Protein AF-A0A660MYR2-F1 (afdb_monomer)

Sequence (121 aa):
MLEVYGDIKYWVEKNGLVINFPIAHHKFAPEKMVVIDNEDKKNKADMRYHRVQTEIVEFQWNELSKTTTLLVKIEKGIRHQIRSHLSVIGYPIVGDELYGKKKDPKRGNLQLFSVGLSVKG

Mean predicted aligned error: 3.35 Å

pLDDT: mean 94.54, std 7.51, range [62.62, 98.75]

Radius of gyration: 14.32 Å; Cα contacts (8 Å, |Δi|>4): 223; chains: 1; bounding box: 33×41×39 Å

Solvent-accessible surface area (backbone atoms only — not comparable to full-atom values): 7033 Å² total; per-residue (Å²): 61,36,33,22,43,43,72,58,61,68,56,35,76,75,64,48,53,59,52,56,60,34,38,17,46,22,68,91,40,85,93,39,62,32,56,43,84,48,69,73,39,44,76,40,29,37,95,65,64,41,84,47,52,45,34,54,77,44,77,47,74,37,83,90,80,47,26,19,44,35,36,63,49,64,89,67,93,55,82,63,46,70,50,41,53,32,27,74,77,69,33,21,37,40,32,31,89,88,54,31,62,95,81,53,92,63,78,54,73,60,41,68,45,91,80,81,86,85,80,88,128

Foldseek 3Di:
DFKWAADCVVVCVVPNFKQFFKWAQFPPCNLDIFGPPDVVSVVRGDPDIDGWIKGFPDWDADPVVNMIDTDIDTPDDDPCPVQNSCLVSPIHTQCDPPSDDPDRPRNDHGGDDDDDDDDDD

Structure (mmCIF, N/CA/C/O backbone):
data_AF-A0A660MYR2-F1
#
_entry.id   AF-A0A660MYR2-F1
#
loop_
_atom_site.group_PDB
_atom_site.id
_atom_site.type_symbol
_atom_site.label_atom_id
_atom_site.label_alt_id
_atom_site.label_comp_id
_atom_site.label_asym_id
_atom_site.label_entity_id
_atom_site.label_seq_id
_atom_site.pdbx_PDB_ins_code
_atom_site.Cartn_x
_atom_site.Cartn_y
_atom_site.Cartn_z
_atom_site.occupancy
_atom_site.B_iso_or_equiv
_atom_site.auth_seq_id
_atom_site.auth_comp_id
_atom_site.auth_asym_id
_atom_site.auth_atom_id
_atom_site.pdbx_PDB_model_num
ATOM 1 N N . MET A 1 1 ? -1.075 -8.896 6.776 1.00 95.75 1 MET A N 1
ATOM 2 C CA . MET A 1 1 ? -1.558 -7.814 7.657 1.0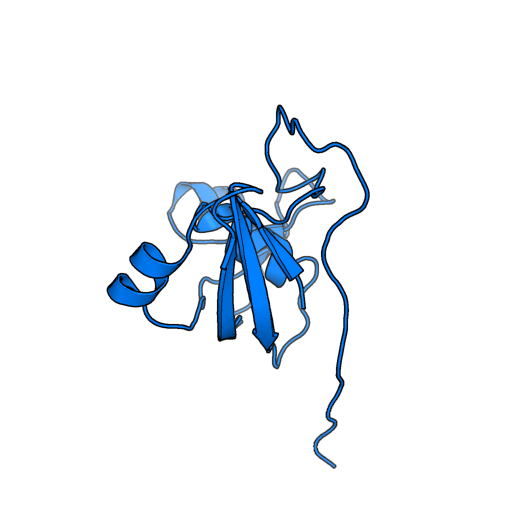0 95.75 1 MET A CA 1
ATOM 3 C C . MET A 1 1 ? -0.560 -6.672 7.611 1.00 95.75 1 MET A C 1
ATOM 5 O O . MET A 1 1 ? 0.634 -6.936 7.512 1.00 95.75 1 MET A O 1
ATOM 9 N N . LEU A 1 2 ? -1.022 -5.427 7.636 1.00 98.19 2 LEU A N 1
ATOM 10 C CA . LEU A 1 2 ? -0.157 -4.248 7.638 1.00 98.19 2 LEU A CA 1
ATOM 11 C C . LEU A 1 2 ? -0.841 -3.047 8.294 1.00 98.19 2 LEU A C 1
ATOM 13 O O . LEU A 1 2 ? -2.052 -3.069 8.494 1.00 98.19 2 LEU A O 1
ATOM 17 N N . GLU A 1 3 ? -0.077 -1.993 8.560 1.00 97.62 3 GLU A N 1
ATOM 18 C CA . GLU A 1 3 ? -0.594 -0.719 9.063 1.00 97.62 3 GLU A CA 1
ATOM 19 C C . GLU A 1 3 ? -0.251 0.425 8.099 1.00 97.62 3 GLU A C 1
ATOM 21 O O . GLU A 1 3 ? 0.896 0.564 7.668 1.00 97.62 3 GLU A O 1
ATOM 26 N N . VAL A 1 4 ? -1.238 1.258 7.762 1.00 97.31 4 VAL A N 1
ATOM 27 C CA . VAL A 1 4 ? -1.075 2.438 6.895 1.00 97.31 4 VAL A CA 1
ATOM 28 C C . VAL A 1 4 ? -1.437 3.727 7.620 1.00 97.31 4 VAL A C 1
ATOM 30 O O . VAL A 1 4 ? -2.232 3.730 8.558 1.00 97.31 4 VAL A O 1
ATOM 33 N N . TYR A 1 5 ? -0.890 4.851 7.165 1.00 95.81 5 TYR A N 1
ATOM 34 C CA . TYR A 1 5 ? -1.306 6.168 7.649 1.00 95.81 5 TYR A CA 1
ATOM 35 C C . TYR A 1 5 ? -2.673 6.589 7.117 1.00 95.81 5 TYR A C 1
ATOM 37 O O . TYR A 1 5 ? -2.893 6.523 5.914 1.00 95.81 5 TYR A O 1
ATOM 45 N N . GLY A 1 6 ? -3.504 7.183 7.980 1.00 95.50 6 GLY A N 1
ATOM 46 C CA . GLY A 1 6 ? -4.786 7.779 7.591 1.00 95.50 6 GLY A CA 1
ATOM 47 C C . GLY A 1 6 ? -5.939 6.779 7.513 1.00 95.50 6 GLY A C 1
ATOM 48 O O . GLY A 1 6 ? -5.723 5.567 7.503 1.00 95.50 6 GLY A O 1
ATOM 49 N N . ASP A 1 7 ? -7.163 7.310 7.516 1.00 97.50 7 ASP A N 1
ATOM 50 C CA . ASP A 1 7 ? -8.396 6.529 7.408 1.00 97.50 7 ASP A CA 1
ATOM 51 C C . ASP A 1 7 ? -8.670 6.212 5.934 1.00 97.50 7 ASP A C 1
ATOM 53 O O . ASP A 1 7 ? -8.926 7.111 5.121 1.00 97.50 7 ASP A O 1
ATOM 57 N N . ILE A 1 8 ? -8.560 4.933 5.572 1.00 97.69 8 ILE A N 1
ATOM 58 C CA . ILE A 1 8 ? -8.714 4.476 4.184 1.00 97.69 8 ILE A CA 1
ATOM 59 C C . ILE A 1 8 ? -10.175 4.423 3.728 1.00 97.69 8 ILE A C 1
ATOM 61 O O . ILE A 1 8 ? -10.428 4.288 2.530 1.00 97.69 8 ILE A O 1
ATOM 65 N N . LYS A 1 9 ? -11.136 4.547 4.655 1.00 97.62 9 LYS A N 1
ATOM 66 C CA . LYS A 1 9 ? -12.566 4.355 4.395 1.00 97.62 9 LYS A CA 1
ATOM 67 C C . LYS A 1 9 ? -13.060 5.152 3.190 1.00 97.62 9 LYS A C 1
ATOM 69 O O . LYS A 1 9 ? -13.662 4.573 2.292 1.00 97.62 9 LYS A O 1
ATOM 74 N N . TYR A 1 10 ? -12.725 6.442 3.115 1.00 95.00 10 TYR A N 1
ATOM 75 C CA . TYR A 1 10 ? -13.131 7.295 1.993 1.00 95.00 10 TYR A CA 1
ATOM 76 C C . TYR A 1 10 ? -12.643 6.763 0.636 1.00 95.00 10 TYR A C 1
ATOM 78 O O . TYR A 1 10 ? -13.376 6.779 -0.353 1.00 95.00 10 TYR A O 1
ATOM 86 N N . TRP A 1 11 ? -11.397 6.282 0.570 1.00 97.50 11 TRP A N 1
ATOM 87 C CA . TRP A 1 11 ? -10.850 5.735 -0.668 1.00 97.50 11 TRP A CA 1
ATOM 88 C C . TRP A 1 11 ? -11.569 4.447 -1.066 1.00 97.50 11 TRP A C 1
ATOM 90 O O . TRP A 1 11 ? -11.928 4.305 -2.234 1.00 97.50 11 TRP A O 1
ATOM 100 N N . VAL A 1 12 ? -11.819 3.553 -0.104 1.00 97.81 12 VAL A N 1
ATOM 101 C CA . VAL A 1 12 ? -12.534 2.288 -0.330 1.00 97.81 12 VAL A CA 1
ATOM 102 C C . VAL A 1 12 ? -13.969 2.532 -0.796 1.00 97.81 12 VAL A C 1
ATOM 104 O O . VAL A 1 12 ? -14.406 1.915 -1.761 1.00 97.81 12 VAL A O 1
ATOM 107 N N . GLU A 1 13 ? -14.694 3.463 -0.175 1.00 97.81 13 GLU A N 1
ATOM 108 C CA . GLU A 1 13 ? -16.066 3.810 -0.574 1.00 97.81 13 GLU A CA 1
ATOM 109 C C . GLU A 1 13 ? -16.134 4.358 -2.006 1.00 97.81 13 GLU A C 1
ATOM 111 O O . GLU A 1 13 ? -17.101 4.114 -2.725 1.00 97.81 13 GLU A O 1
ATOM 116 N N . LYS A 1 14 ? -15.092 5.073 -2.443 1.00 97.81 14 LYS A N 1
ATOM 117 C CA . LYS A 1 14 ? -15.035 5.692 -3.770 1.00 97.81 14 LYS A CA 1
ATOM 118 C C . LYS A 1 14 ? -14.509 4.765 -4.870 1.00 97.81 14 LYS A C 1
ATOM 120 O O . LYS A 1 14 ? -14.940 4.892 -6.013 1.00 97.81 14 LYS A O 1
ATOM 125 N N . ASN A 1 15 ? -13.554 3.890 -4.558 1.00 97.88 15 ASN A N 1
ATOM 126 C CA . ASN A 1 15 ? -12.803 3.111 -5.555 1.00 97.88 15 ASN A CA 1
ATOM 127 C C . ASN A 1 15 ? -13.006 1.592 -5.423 1.00 97.88 15 ASN A C 1
ATOM 129 O O . ASN A 1 15 ? -12.553 0.837 -6.282 1.00 97.88 15 ASN A O 1
ATOM 133 N N . GLY A 1 16 ? -13.685 1.138 -4.369 1.00 98.19 16 GLY A N 1
ATOM 134 C CA . GLY A 1 16 ? -13.816 -0.271 -4.020 1.00 98.19 16 GLY A CA 1
ATOM 135 C C . GLY A 1 16 ? -12.608 -0.812 -3.251 1.00 98.19 16 GLY A C 1
ATOM 136 O O . GLY A 1 16 ? -11.738 -0.079 -2.786 1.00 98.19 16 GLY A O 1
ATOM 137 N N . LEU A 1 17 ? -12.563 -2.136 -3.106 1.00 98.50 17 LEU A N 1
ATOM 138 C CA . LEU A 1 17 ? -11.571 -2.842 -2.285 1.00 98.50 17 LEU A CA 1
ATOM 139 C C . LEU A 1 17 ? -10.323 -3.287 -3.061 1.00 98.50 17 LEU A C 1
ATOM 141 O O . LEU A 1 17 ? -9.420 -3.883 -2.480 1.00 98.50 17 LEU A O 1
ATOM 145 N N . VAL A 1 18 ? -10.251 -3.027 -4.369 1.00 98.56 18 VAL A N 1
ATOM 146 C CA . VAL A 1 18 ? -9.189 -3.558 -5.233 1.00 98.56 18 VAL A CA 1
ATOM 147 C C . VAL A 1 18 ? -8.340 -2.432 -5.804 1.00 98.56 18 VAL A C 1
ATOM 149 O O . VAL A 1 18 ? -8.829 -1.568 -6.525 1.00 98.56 18 VAL A O 1
ATOM 152 N N . ILE A 1 19 ? -7.033 -2.494 -5.550 1.00 98.50 19 ILE A N 1
ATOM 153 C CA . ILE A 1 19 ? -6.032 -1.648 -6.205 1.00 98.50 19 ILE A CA 1
ATOM 154 C C . ILE A 1 19 ? -5.415 -2.459 -7.347 1.00 98.50 19 ILE A C 1
ATOM 156 O O . ILE A 1 19 ? -4.738 -3.460 -7.099 1.00 98.50 19 ILE A O 1
ATOM 160 N N . ASN A 1 20 ? -5.650 -2.047 -8.594 1.00 98.06 20 ASN A N 1
ATOM 161 C CA . ASN A 1 20 ? -5.303 -2.818 -9.797 1.00 98.06 20 ASN A CA 1
ATOM 162 C C . ASN A 1 20 ? -4.406 -2.069 -10.801 1.00 98.06 20 ASN A C 1
ATOM 164 O O . ASN A 1 20 ? -4.294 -2.477 -11.962 1.00 98.06 20 ASN A O 1
ATOM 168 N N . PHE A 1 21 ? -3.774 -0.975 -10.370 1.00 97.81 21 PHE A N 1
ATOM 169 C CA . PHE A 1 21 ? -2.854 -0.226 -11.217 1.00 97.81 21 PHE A CA 1
ATOM 170 C C . PHE A 1 21 ? -1.680 -1.115 -11.679 1.00 97.81 21 PHE A C 1
ATOM 172 O O . PHE A 1 21 ? -1.156 -1.915 -10.903 1.00 97.81 21 PHE A O 1
ATOM 179 N N . PRO A 1 22 ? -1.219 -1.002 -12.935 1.00 97.94 22 PRO A N 1
ATOM 180 C CA . PRO A 1 22 ? -0.042 -1.736 -13.380 1.00 97.94 22 PRO A CA 1
ATOM 181 C C . PRO A 1 22 ? 1.227 -1.323 -12.622 1.00 97.94 22 PRO A C 1
ATOM 183 O O . PRO A 1 22 ? 1.406 -0.154 -12.285 1.00 97.94 22 PRO A O 1
ATOM 186 N N . ILE A 1 23 ? 2.148 -2.267 -12.419 1.00 98.25 23 ILE A N 1
ATOM 187 C CA . ILE A 1 23 ? 3.431 -2.031 -11.742 1.00 98.25 23 ILE A CA 1
ATOM 188 C C . ILE A 1 23 ? 4.598 -2.384 -12.661 1.00 98.25 23 ILE A C 1
ATOM 190 O O . ILE A 1 23 ? 4.612 -3.459 -13.256 1.00 98.25 23 ILE A O 1
ATOM 194 N N . ALA A 1 24 ? 5.614 -1.528 -12.724 1.00 98.12 24 ALA A N 1
ATOM 195 C CA . ALA A 1 24 ? 6.865 -1.779 -13.442 1.00 98.12 24 ALA A CA 1
ATOM 196 C C . ALA A 1 24 ? 8.087 -1.469 -12.569 1.00 98.12 24 ALA A C 1
ATOM 198 O O . ALA A 1 24 ? 7.973 -0.839 -11.516 1.00 98.12 24 ALA A O 1
ATOM 199 N N . HIS A 1 25 ? 9.274 -1.874 -13.016 1.00 97.75 25 HIS A N 1
ATOM 200 C CA . HIS A 1 25 ? 10.522 -1.372 -12.440 1.00 97.75 25 HIS A CA 1
ATOM 201 C C . HIS A 1 25 ? 10.694 0.119 -12.762 1.00 97.75 25 HIS A C 1
ATOM 203 O O . HIS A 1 25 ? 10.310 0.579 -13.837 1.00 97.75 25 HIS A O 1
ATOM 209 N N . HIS A 1 26 ? 11.253 0.891 -11.830 1.00 97.56 26 HIS A N 1
ATOM 210 C CA . HIS A 1 26 ? 11.538 2.302 -12.072 1.00 97.56 26 HIS A CA 1
ATOM 211 C C . HIS A 1 26 ? 12.840 2.450 -12.877 1.00 97.56 26 HIS A C 1
ATOM 213 O O . HIS A 1 26 ? 13.890 1.994 -12.428 1.00 97.56 26 HIS A O 1
ATOM 219 N N . LYS A 1 27 ? 12.798 3.144 -14.024 1.00 96.44 27 LYS A N 1
ATOM 220 C CA . LYS A 1 27 ? 13.944 3.288 -14.952 1.00 96.44 27 LYS A CA 1
ATOM 221 C C . LYS A 1 27 ? 15.205 3.850 -14.293 1.00 96.44 27 LYS A C 1
ATOM 223 O O . LYS A 1 27 ? 16.309 3.443 -14.620 1.00 96.44 27 LYS A O 1
ATOM 228 N N . PHE A 1 28 ? 15.028 4.808 -13.383 1.00 95.50 28 PHE A N 1
ATOM 229 C CA . PHE A 1 28 ? 16.127 5.597 -12.806 1.00 95.50 28 PHE A CA 1
ATOM 230 C C . PHE A 1 28 ? 16.404 5.302 -11.323 1.00 95.50 28 PHE A C 1
ATOM 232 O O . PHE A 1 28 ? 17.196 5.999 -10.704 1.00 95.50 28 PHE A O 1
ATOM 239 N N . ALA A 1 29 ? 15.700 4.335 -10.727 1.00 96.06 29 ALA A N 1
ATOM 240 C CA . ALA A 1 29 ? 15.786 4.025 -9.296 1.00 96.06 29 ALA A CA 1
ATOM 241 C C . ALA A 1 29 ? 15.599 2.509 -9.121 1.00 96.06 29 ALA A C 1
ATOM 243 O O . ALA A 1 29 ? 14.471 2.051 -8.921 1.00 96.06 29 ALA A O 1
ATOM 244 N N . PRO A 1 30 ? 16.663 1.708 -9.302 1.00 94.31 30 PRO A N 1
ATOM 245 C CA . PRO A 1 30 ? 16.569 0.251 -9.429 1.00 94.31 30 PRO A CA 1
ATOM 246 C C . PRO A 1 30 ? 15.996 -0.446 -8.187 1.00 94.31 30 PRO A C 1
ATOM 248 O O . PRO A 1 30 ? 15.468 -1.558 -8.282 1.00 94.31 30 PRO A O 1
ATOM 251 N N . GLU A 1 31 ? 16.046 0.197 -7.024 1.00 95.81 31 GLU A N 1
ATOM 252 C CA . GLU A 1 31 ? 15.447 -0.261 -5.773 1.00 95.81 31 GLU A CA 1
ATOM 253 C C . GLU A 1 31 ? 13.913 -0.088 -5.742 1.00 95.81 31 GLU A C 1
ATOM 255 O O . GLU A 1 31 ? 13.219 -0.751 -4.965 1.00 95.81 31 GLU A O 1
ATOM 260 N N . LYS A 1 32 ? 13.359 0.752 -6.628 1.00 97.06 32 LYS A N 1
ATOM 261 C CA . LYS A 1 32 ? 11.932 1.081 -6.698 1.00 97.06 32 LYS A CA 1
ATOM 262 C C . LYS A 1 32 ? 11.215 0.364 -7.840 1.00 97.06 32 LYS A C 1
ATOM 264 O O . LYS A 1 32 ? 11.689 0.223 -8.963 1.00 97.06 32 LYS A O 1
ATOM 269 N N . MET A 1 33 ? 10.006 -0.070 -7.538 1.00 98.00 33 MET A N 1
ATOM 270 C CA . MET A 1 33 ? 8.894 -0.180 -8.473 1.00 98.00 33 MET A CA 1
ATOM 271 C C . MET A 1 33 ? 8.148 1.143 -8.623 1.00 98.00 33 MET A C 1
ATOM 273 O O . MET A 1 33 ? 8.113 1.954 -7.691 1.00 98.00 33 MET A O 1
ATOM 277 N N . VAL A 1 34 ? 7.487 1.302 -9.762 1.00 97.75 34 VAL A N 1
ATOM 278 C CA . VAL A 1 34 ? 6.563 2.387 -10.068 1.00 97.75 34 VAL A CA 1
ATOM 279 C C . VAL A 1 34 ? 5.182 1.821 -10.378 1.00 97.75 34 VAL A C 1
ATOM 281 O O . VAL A 1 34 ? 5.046 0.873 -11.148 1.00 97.75 34 VAL A O 1
ATOM 284 N N . VAL A 1 35 ? 4.164 2.411 -9.757 1.00 98.12 35 VAL A N 1
ATOM 285 C CA . VAL A 1 35 ? 2.758 2.175 -10.087 1.00 98.12 35 VAL A CA 1
ATOM 286 C C . VAL A 1 35 ? 2.370 3.143 -11.195 1.00 98.12 35 VAL A C 1
ATOM 288 O O . VAL A 1 35 ? 2.660 4.331 -11.076 1.00 98.12 35 VAL A O 1
ATOM 291 N N . ILE A 1 36 ? 1.770 2.644 -12.270 1.00 97.88 36 ILE A N 1
ATOM 292 C CA . ILE A 1 36 ? 1.403 3.425 -13.453 1.00 97.88 36 ILE A CA 1
ATOM 293 C C . ILE A 1 36 ? -0.058 3.868 -13.313 1.00 97.88 36 ILE A C 1
ATOM 295 O O . ILE A 1 36 ? -0.970 3.182 -13.766 1.00 97.88 36 ILE A O 1
ATOM 299 N N . ASP A 1 37 ? -0.267 5.010 -12.662 1.00 95.94 37 ASP A N 1
ATOM 300 C CA . ASP A 1 37 ? -1.578 5.644 -12.445 1.00 95.94 37 ASP A CA 1
ATOM 301 C C . ASP A 1 37 ? -1.793 6.904 -13.311 1.00 95.94 37 ASP A C 1
ATOM 303 O O . ASP A 1 37 ? -2.896 7.438 -13.378 1.00 95.94 37 ASP A O 1
ATOM 307 N N . ASN A 1 38 ? -0.745 7.381 -13.987 1.00 95.75 38 ASN A N 1
ATOM 308 C CA . ASN A 1 38 ? -0.753 8.528 -14.899 1.00 95.75 38 ASN A CA 1
ATOM 309 C C . ASN A 1 38 ? 0.447 8.465 -15.871 1.00 95.75 38 ASN A C 1
ATOM 311 O O . ASN A 1 38 ? 1.336 7.612 -15.746 1.00 95.75 38 ASN A O 1
ATOM 315 N N . GLU A 1 39 ? 0.485 9.390 -16.836 1.00 94.81 39 GLU A N 1
ATOM 316 C CA . GLU A 1 39 ? 1.537 9.442 -17.863 1.00 94.81 39 GLU A CA 1
ATOM 317 C C . GLU A 1 39 ? 2.927 9.748 -17.270 1.00 94.81 39 GLU A C 1
ATOM 319 O O . GLU A 1 39 ? 3.928 9.179 -17.707 1.00 94.81 39 GLU A O 1
ATOM 324 N N . ASP A 1 40 ? 3.010 10.548 -16.203 1.00 95.25 40 ASP A N 1
ATOM 325 C CA . ASP A 1 40 ? 4.285 10.851 -15.540 1.00 95.25 40 ASP A CA 1
ATOM 326 C C . ASP A 1 40 ? 4.924 9.607 -14.916 1.00 95.25 40 ASP A C 1
ATOM 328 O O . ASP A 1 40 ? 6.144 9.412 -14.986 1.00 95.25 40 ASP A O 1
ATOM 332 N N . LYS A 1 41 ? 4.118 8.737 -14.298 1.00 95.81 41 LYS A N 1
ATOM 333 C CA . LYS A 1 41 ? 4.599 7.451 -13.782 1.00 95.81 41 LYS A CA 1
ATOM 334 C C . LYS A 1 41 ? 4.965 6.491 -14.903 1.00 95.81 41 LYS A C 1
ATOM 336 O O . LYS A 1 41 ? 5.977 5.802 -14.785 1.00 95.81 41 LYS A O 1
ATOM 341 N N . LYS A 1 42 ? 4.207 6.481 -16.000 1.00 95.50 42 LYS A N 1
ATOM 342 C CA . LYS A 1 42 ? 4.515 5.677 -17.190 1.00 95.50 42 LYS A CA 1
ATOM 343 C C . LYS A 1 42 ? 5.863 6.059 -17.802 1.00 95.50 42 LYS A C 1
ATOM 345 O O . LYS A 1 42 ? 6.658 5.185 -18.132 1.00 95.50 42 LYS A O 1
ATOM 350 N N . ASN A 1 43 ? 6.193 7.348 -17.848 1.00 96.19 43 ASN A N 1
ATOM 351 C CA . ASN A 1 43 ? 7.498 7.816 -18.325 1.00 96.19 43 ASN A CA 1
ATOM 352 C C . ASN A 1 43 ? 8.670 7.314 -17.462 1.00 96.19 43 ASN A C 1
ATOM 354 O O . ASN A 1 43 ? 9.771 7.090 -17.977 1.00 96.19 43 ASN A O 1
ATOM 358 N N . LYS A 1 44 ? 8.420 7.063 -16.171 1.00 96.38 44 LYS A N 1
ATOM 359 C CA . LYS A 1 44 ? 9.381 6.511 -15.200 1.00 96.38 44 LYS A CA 1
ATOM 360 C C . LYS A 1 44 ? 9.399 4.978 -15.152 1.00 96.38 44 LYS A C 1
ATOM 362 O O . LYS A 1 44 ? 10.273 4.418 -14.492 1.00 96.38 44 LYS A O 1
ATOM 367 N N . ALA A 1 45 ? 8.467 4.310 -15.829 1.00 95.62 45 ALA A N 1
ATOM 368 C CA . ALA A 1 45 ? 8.312 2.859 -15.852 1.00 95.62 45 ALA A CA 1
ATOM 369 C C . ALA A 1 45 ? 9.134 2.210 -16.958 1.00 95.62 45 ALA A C 1
ATOM 371 O O . ALA A 1 45 ? 9.020 2.588 -18.121 1.00 95.62 45 ALA A O 1
ATOM 372 N N . ASP A 1 46 ? 9.938 1.212 -16.608 1.00 94.38 46 ASP A N 1
ATOM 373 C CA . ASP A 1 46 ? 10.577 0.348 -17.596 1.00 94.38 46 ASP A CA 1
ATOM 374 C C . ASP A 1 46 ? 9.526 -0.300 -18.528 1.00 94.38 46 ASP A C 1
ATOM 376 O O . ASP A 1 46 ? 8.348 -0.412 -18.181 1.00 94.38 46 ASP A O 1
ATOM 380 N N . MET A 1 47 ? 9.940 -0.719 -19.727 1.00 88.25 47 MET A N 1
ATOM 381 C CA . MET A 1 47 ? 9.061 -1.196 -20.803 1.00 88.25 47 MET A CA 1
ATOM 382 C C . MET A 1 47 ? 8.157 -2.359 -20.376 1.00 88.25 47 MET A C 1
ATOM 384 O O . MET A 1 47 ? 7.062 -2.527 -20.914 1.00 88.25 47 MET A O 1
ATOM 388 N N . ARG A 1 48 ? 8.609 -3.179 -19.421 1.00 93.31 48 ARG A N 1
ATOM 389 C CA . ARG A 1 48 ? 7.850 -4.317 -18.899 1.00 93.31 48 ARG A CA 1
ATOM 390 C C . ARG A 1 48 ? 7.084 -3.913 -17.643 1.00 93.31 48 ARG A C 1
ATOM 392 O O . ARG A 1 48 ? 7.676 -3.707 -16.585 1.00 93.31 48 ARG A O 1
ATOM 399 N N . TYR A 1 49 ? 5.758 -3.885 -17.754 1.00 95.19 49 TYR A N 1
ATOM 400 C CA . TYR A 1 49 ? 4.851 -3.736 -16.619 1.00 95.19 49 TYR A CA 1
ATOM 401 C C . TYR A 1 49 ? 4.048 -5.017 -16.362 1.00 95.19 49 TYR A C 1
ATOM 403 O O . TYR A 1 49 ? 3.844 -5.860 -17.237 1.00 95.19 49 TYR A O 1
ATOM 411 N N . HIS A 1 50 ? 3.558 -5.150 -15.138 1.00 97.19 50 HIS A N 1
ATOM 412 C CA . HIS A 1 50 ? 2.730 -6.247 -14.673 1.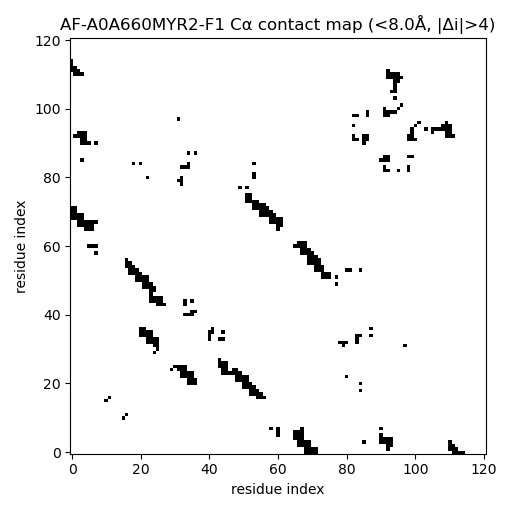00 97.19 50 HIS A CA 1
ATOM 413 C C . HIS A 1 50 ? 1.356 -5.719 -14.284 1.00 97.19 50 HIS A C 1
ATOM 415 O O . HIS A 1 50 ? 1.244 -4.794 -13.485 1.00 97.19 50 HIS A O 1
ATOM 421 N N . ARG A 1 51 ? 0.303 -6.347 -14.808 1.00 97.19 51 ARG A N 1
ATOM 422 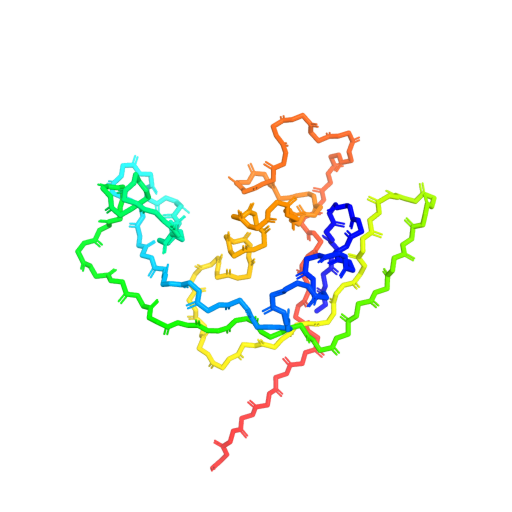C CA . ARG A 1 51 ? -1.047 -6.196 -14.261 1.00 97.19 51 ARG A CA 1
ATOM 423 C C . ARG A 1 51 ? -1.157 -7.079 -13.023 1.00 97.19 51 ARG A C 1
ATOM 425 O O . ARG A 1 51 ? -0.854 -8.271 -13.094 1.00 97.19 51 ARG A O 1
ATOM 432 N N . VAL A 1 52 ? -1.514 -6.469 -11.903 1.00 97.62 52 VAL A N 1
ATOM 433 C CA . VAL A 1 52 ? -1.578 -7.092 -10.580 1.00 97.62 52 VAL A CA 1
ATOM 434 C C . VAL A 1 52 ? -2.741 -6.504 -9.799 1.00 97.62 52 VAL A C 1
ATOM 436 O O . VAL A 1 52 ? -3.246 -5.443 -10.151 1.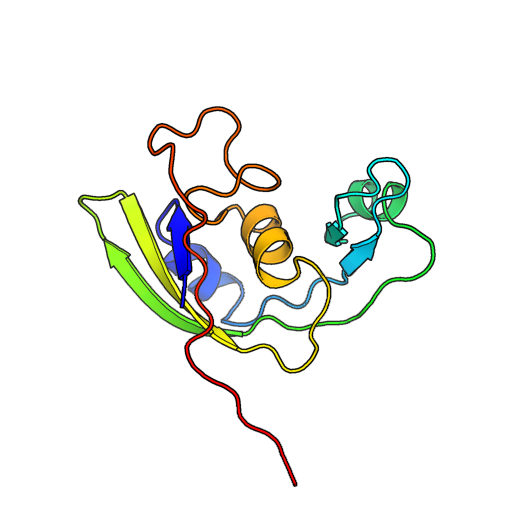00 97.62 52 VAL A O 1
ATOM 439 N N . GLN A 1 53 ? -3.160 -7.192 -8.743 1.00 98.31 53 GLN A N 1
ATOM 440 C CA . GLN A 1 53 ? -4.221 -6.734 -7.857 1.00 98.31 53 GLN A CA 1
ATOM 441 C C . GLN A 1 53 ? -3.779 -6.888 -6.405 1.00 98.31 53 GLN A C 1
ATOM 443 O O . GLN A 1 53 ? -3.208 -7.914 -6.029 1.00 98.31 53 GLN A O 1
ATOM 448 N N . THR A 1 54 ? -4.035 -5.853 -5.612 1.00 98.62 54 THR A N 1
ATOM 449 C CA . THR A 1 54 ? -4.000 -5.907 -4.150 1.00 98.62 54 THR A CA 1
ATOM 450 C C . THR A 1 54 ? -5.420 -5.690 -3.662 1.00 98.62 54 THR A C 1
ATOM 452 O O . THR A 1 54 ? -5.971 -4.606 -3.842 1.00 98.62 54 THR A O 1
ATOM 455 N N . GLU A 1 55 ? -6.007 -6.727 -3.082 1.00 98.69 55 GLU A N 1
ATOM 456 C CA . GLU A 1 55 ? -7.356 -6.704 -2.527 1.00 98.69 55 GLU A CA 1
ATOM 457 C C . GLU A 1 55 ? -7.280 -6.392 -1.032 1.00 98.69 55 GLU A C 1
ATOM 459 O O . GLU A 1 55 ? -6.516 -7.030 -0.307 1.00 98.69 55 GLU A O 1
ATOM 464 N N . ILE A 1 56 ? -8.051 -5.409 -0.577 1.00 98.69 56 ILE A N 1
ATOM 465 C CA . ILE A 1 56 ? -8.285 -5.125 0.837 1.00 98.69 56 ILE A CA 1
ATOM 466 C C . ILE A 1 56 ? -9.430 -6.029 1.285 1.00 98.69 56 ILE A C 1
ATOM 468 O O . ILE A 1 56 ? -10.550 -5.903 0.806 1.00 98.69 56 ILE A O 1
ATOM 472 N N . VAL A 1 57 ? -9.134 -6.949 2.194 1.00 98.31 57 VAL A N 1
ATOM 473 C CA . VAL A 1 57 ? -10.110 -7.905 2.729 1.00 98.31 57 VAL A CA 1
ATOM 474 C C . VAL A 1 57 ? -10.811 -7.301 3.942 1.00 98.31 57 VAL A C 1
ATOM 476 O O . VAL A 1 57 ? -12.027 -7.380 4.067 1.00 98.31 57 VAL A O 1
ATOM 479 N N . GLU A 1 58 ? -10.039 -6.652 4.814 1.00 98.38 58 GLU A N 1
ATOM 480 C CA . GLU A 1 58 ? -10.528 -6.017 6.037 1.00 98.38 58 GLU A CA 1
ATOM 481 C C . GLU A 1 58 ? -9.728 -4.745 6.312 1.00 98.38 58 GLU A C 1
ATOM 483 O O . GLU A 1 58 ? -8.537 -4.663 5.986 1.00 98.38 58 GLU A O 1
ATOM 488 N N . PHE A 1 59 ? -10.372 -3.760 6.939 1.00 98.44 59 PHE A N 1
ATOM 489 C CA . PHE A 1 59 ? -9.715 -2.544 7.395 1.00 98.44 59 PHE A CA 1
ATOM 490 C C . PHE A 1 59 ? -10.339 -2.020 8.692 1.00 98.44 59 PHE A C 1
ATOM 492 O O . PHE A 1 59 ? -11.558 -2.028 8.852 1.00 98.44 59 PHE A O 1
ATOM 499 N N . GLN A 1 60 ? -9.502 -1.539 9.612 1.00 98.50 60 GLN A N 1
ATOM 500 C CA . GLN A 1 60 ? -9.937 -0.973 10.889 1.00 98.50 60 GLN A CA 1
ATOM 501 C C . GLN A 1 60 ? -9.164 0.310 11.204 1.00 98.50 60 GLN A C 1
ATOM 503 O O . GLN A 1 60 ? -7.941 0.285 11.351 1.00 98.50 60 GLN A O 1
ATOM 508 N N . TRP A 1 61 ? -9.885 1.428 11.313 1.00 98.25 61 TRP A N 1
ATOM 509 C CA . TRP A 1 61 ? -9.321 2.728 11.679 1.00 98.25 61 TRP A CA 1
ATOM 510 C C . TRP A 1 61 ? -9.030 2.812 13.179 1.00 98.25 61 TRP A C 1
ATOM 512 O O . TRP A 1 61 ? -9.862 2.440 14.008 1.00 98.25 61 TRP A O 1
ATOM 522 N N . ASN A 1 62 ? -7.866 3.359 13.524 1.00 97.69 62 ASN A N 1
ATOM 523 C CA . ASN A 1 62 ? -7.500 3.724 14.882 1.00 97.69 62 ASN A CA 1
ATOM 524 C C . ASN A 1 62 ? -7.285 5.239 14.971 1.00 97.69 62 ASN A C 1
ATOM 526 O O . ASN A 1 62 ? -6.309 5.802 14.465 1.00 97.69 62 ASN A O 1
ATOM 530 N N . GLU A 1 63 ? -8.208 5.904 15.663 1.00 95.94 63 GLU A N 1
ATOM 531 C CA . GLU A 1 63 ? -8.204 7.355 15.794 1.00 95.94 63 GLU A CA 1
ATOM 532 C C . GLU A 1 63 ? -7.040 7.890 16.640 1.00 95.94 63 GLU A C 1
ATOM 534 O O . GLU A 1 63 ? -6.568 8.999 16.379 1.00 95.94 63 GLU A O 1
ATOM 539 N N . LEU A 1 64 ? -6.552 7.124 17.620 1.00 94.81 64 LEU A N 1
ATOM 540 C CA . LEU A 1 64 ? -5.459 7.547 18.500 1.00 94.81 64 LEU A CA 1
ATOM 541 C C . LEU A 1 64 ? -4.128 7.549 17.750 1.00 94.81 64 LEU A C 1
ATOM 543 O O . LEU A 1 64 ? -3.381 8.524 17.788 1.00 94.81 64 LEU A O 1
ATOM 547 N N . SER A 1 65 ? -3.840 6.467 17.028 1.00 93.31 65 SER A N 1
ATOM 548 C CA . SER A 1 65 ? -2.603 6.328 16.260 1.00 93.31 65 SER A CA 1
ATOM 549 C C . SER A 1 65 ? -2.669 7.012 14.892 1.00 93.31 65 SER A C 1
ATOM 551 O O . SER A 1 65 ? -1.628 7.162 14.248 1.00 93.31 65 SER A O 1
ATOM 553 N N . LYS A 1 66 ? -3.854 7.444 14.447 1.00 95.69 66 LYS A N 1
ATOM 554 C CA . LYS A 1 66 ? -4.113 7.999 13.110 1.00 95.69 66 LYS A CA 1
ATOM 555 C C . LYS A 1 66 ? -3.665 7.056 11.984 1.00 95.69 66 LYS A C 1
ATOM 557 O O . LYS A 1 66 ? -3.073 7.482 10.983 1.00 95.69 66 LYS A O 1
ATOM 562 N N . THR A 1 67 ? -3.935 5.768 12.159 1.00 97.00 67 THR A N 1
ATOM 563 C CA . THR A 1 67 ? -3.557 4.692 11.233 1.00 97.00 67 THR A CA 1
ATOM 564 C C . THR A 1 67 ? -4.701 3.710 11.014 1.00 97.00 67 THR A C 1
ATOM 566 O O . THR A 1 67 ? -5.608 3.609 11.836 1.00 97.00 67 THR A O 1
ATOM 569 N N . THR A 1 68 ? -4.651 2.978 9.903 1.00 98.50 68 THR A N 1
ATOM 570 C CA . THR A 1 68 ? -5.585 1.889 9.597 1.00 98.50 68 THR A CA 1
ATOM 571 C C . THR A 1 68 ? -4.830 0.565 9.531 1.00 98.50 68 THR A C 1
ATOM 573 O O . THR A 1 68 ? -3.846 0.451 8.796 1.00 98.50 68 THR A O 1
ATOM 576 N N . THR A 1 69 ? -5.310 -0.449 10.249 1.00 98.62 69 THR A N 1
ATOM 577 C CA . THR A 1 69 ? -4.853 -1.836 10.081 1.00 98.62 69 THR A CA 1
ATOM 578 C C . THR A 1 69 ? -5.560 -2.450 8.884 1.00 98.62 69 THR A C 1
ATOM 580 O O . THR A 1 69 ? -6.784 -2.382 8.815 1.00 98.62 69 THR A O 1
ATOM 583 N N . LEU A 1 70 ? -4.811 -3.060 7.962 1.00 98.75 70 LEU A N 1
ATOM 584 C CA . LEU A 1 70 ? -5.348 -3.730 6.778 1.00 98.75 70 LEU A CA 1
ATOM 585 C C . LEU A 1 70 ? -4.996 -5.220 6.766 1.00 98.75 70 LEU A C 1
ATOM 587 O O . LEU A 1 70 ? -3.836 -5.618 6.959 1.00 98.75 70 LEU A O 1
ATOM 591 N N . LEU A 1 71 ? -5.981 -6.041 6.413 1.00 98.75 71 LEU A N 1
ATOM 592 C CA . LEU A 1 71 ? -5.751 -7.364 5.849 1.00 98.75 71 LEU A CA 1
ATOM 593 C C . LEU A 1 71 ? -5.836 -7.248 4.329 1.00 98.75 71 LEU A C 1
ATOM 595 O O . LEU A 1 71 ? -6.823 -6.751 3.795 1.00 98.75 71 LEU A O 1
ATOM 599 N N . VAL A 1 72 ? -4.795 -7.699 3.631 1.00 98.56 72 VAL A N 1
ATOM 600 C CA . VAL A 1 72 ? -4.744 -7.661 2.166 1.00 98.56 72 VAL A CA 1
ATOM 601 C C . VAL A 1 72 ? -4.392 -9.019 1.595 1.00 98.56 72 VAL A C 1
ATOM 603 O O . VAL A 1 72 ? -3.682 -9.802 2.232 1.00 98.56 72 VAL A O 1
ATOM 606 N N . LYS A 1 73 ? -4.838 -9.252 0.364 1.00 98.31 73 LYS A N 1
ATOM 607 C CA . LYS A 1 73 ? -4.563 -10.452 -0.416 1.00 98.31 73 LYS A CA 1
ATOM 608 C C . LYS A 1 73 ? -3.971 -10.080 -1.775 1.00 98.31 73 LYS A C 1
ATOM 610 O O . LYS A 1 73 ? -4.367 -9.096 -2.398 1.00 98.31 73 LYS A O 1
ATOM 615 N N . ILE A 1 74 ? -3.001 -10.875 -2.222 1.00 97.62 74 ILE A N 1
ATOM 616 C CA . ILE A 1 74 ? -2.416 -10.808 -3.564 1.00 97.62 74 ILE A CA 1
ATOM 617 C C . ILE A 1 74 ? -2.333 -12.224 -4.132 1.00 97.62 74 ILE A C 1
ATOM 619 O O . ILE A 1 74 ? -1.999 -13.159 -3.409 1.00 97.62 74 ILE A O 1
ATOM 623 N N . GLU A 1 75 ? -2.622 -12.386 -5.421 1.00 95.44 75 GLU A N 1
ATOM 624 C CA . GLU A 1 75 ? -2.434 -13.671 -6.117 1.00 95.44 75 GLU A CA 1
ATOM 625 C C . GLU A 1 75 ? -1.074 -13.744 -6.812 1.00 95.44 75 GLU A C 1
ATOM 627 O O . GLU A 1 75 ? -0.415 -14.780 -6.828 1.00 95.44 75 GLU A O 1
ATOM 632 N N . LYS A 1 76 ? -0.629 -12.614 -7.367 1.00 95.25 76 LYS A N 1
ATOM 633 C CA . LYS A 1 76 ? 0.676 -12.476 -8.006 1.00 95.25 76 LYS A CA 1
ATOM 634 C C . LYS A 1 76 ? 1.617 -11.714 -7.084 1.00 95.25 76 LYS A C 1
ATOM 636 O O . LYS A 1 76 ? 1.275 -10.634 -6.616 1.00 95.25 76 LYS A O 1
ATOM 641 N N . GLY A 1 77 ? 2.804 -12.267 -6.849 1.00 94.00 77 GLY A N 1
ATOM 642 C CA . GLY A 1 77 ? 3.850 -11.631 -6.050 1.00 94.00 77 GLY A CA 1
ATOM 643 C C . GLY A 1 77 ? 4.803 -10.808 -6.911 1.00 94.00 77 GLY A C 1
ATOM 644 O O . GLY A 1 77 ? 5.775 -11.347 -7.433 1.00 94.00 77 GLY A O 1
ATOM 645 N N . ILE A 1 78 ? 4.551 -9.505 -7.052 1.00 97.12 78 ILE A N 1
ATOM 646 C CA . ILE A 1 78 ? 5.526 -8.560 -7.618 1.00 97.12 78 ILE A CA 1
ATOM 647 C C . ILE A 1 78 ? 6.271 -7.836 -6.492 1.00 97.12 78 ILE A C 1
ATOM 649 O O . ILE A 1 78 ? 5.696 -7.506 -5.449 1.00 97.12 78 ILE A O 1
ATOM 653 N N . ARG A 1 79 ? 7.572 -7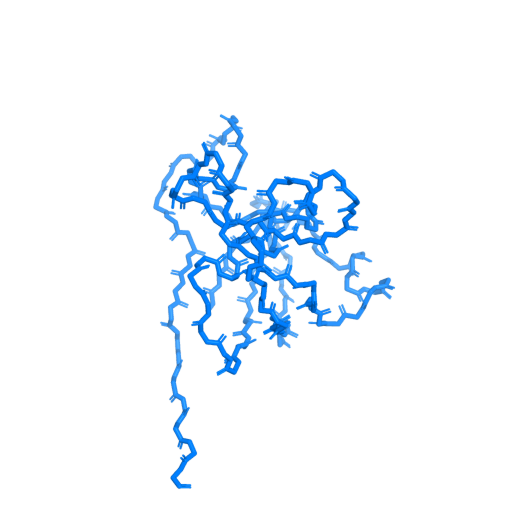.578 -6.698 1.00 97.44 79 ARG A N 1
ATOM 654 C CA . ARG A 1 79 ? 8.429 -6.862 -5.738 1.00 97.44 79 ARG A CA 1
ATOM 655 C C . ARG A 1 79 ? 7.734 -5.581 -5.277 1.00 97.44 79 ARG A C 1
ATOM 657 O O . ARG A 1 79 ? 7.249 -4.825 -6.100 1.00 97.44 79 ARG A O 1
ATOM 664 N N . HIS A 1 80 ? 7.667 -5.337 -3.971 1.00 98.25 80 HIS A N 1
ATOM 665 C CA . HIS A 1 80 ? 7.067 -4.126 -3.385 1.00 98.25 80 HIS A CA 1
ATOM 666 C C . HIS A 1 80 ? 5.633 -3.791 -3.853 1.00 98.25 80 HIS A C 1
ATOM 668 O O . HIS A 1 80 ? 5.212 -2.643 -3.717 1.00 98.25 80 HIS A O 1
ATOM 674 N N . GLN A 1 81 ? 4.862 -4.756 -4.369 1.00 98.56 81 GLN A N 1
ATOM 675 C CA . GLN A 1 81 ? 3.513 -4.510 -4.891 1.00 98.56 81 GLN A CA 1
ATOM 676 C C . GLN A 1 81 ? 2.608 -3.822 -3.865 1.00 98.56 81 GLN A C 1
ATOM 678 O O . GLN A 1 81 ? 2.115 -2.730 -4.121 1.00 98.56 81 GLN A O 1
ATOM 683 N N . ILE A 1 82 ? 2.462 -4.414 -2.675 1.00 98.62 82 ILE A N 1
ATOM 684 C CA . ILE A 1 82 ? 1.629 -3.868 -1.590 1.00 98.62 82 ILE A CA 1
ATOM 685 C C . ILE A 1 82 ? 2.110 -2.461 -1.193 1.00 98.62 82 ILE A C 1
ATOM 687 O O . ILE A 1 82 ? 1.322 -1.521 -1.168 1.00 98.62 82 ILE A O 1
ATOM 691 N N . ARG A 1 83 ? 3.420 -2.308 -0.957 1.00 98.44 83 ARG A N 1
ATOM 692 C CA . ARG A 1 83 ? 4.062 -1.044 -0.548 1.00 98.44 83 ARG A CA 1
ATOM 693 C C . ARG A 1 83 ? 3.795 0.089 -1.544 1.00 98.44 83 ARG A C 1
ATOM 695 O O . ARG A 1 83 ? 3.374 1.178 -1.164 1.00 98.44 83 ARG A O 1
ATOM 702 N N . SER A 1 84 ? 4.030 -0.181 -2.826 1.00 98.31 84 SER A N 1
ATOM 703 C CA . SER A 1 84 ? 3.923 0.816 -3.890 1.00 98.31 84 SER A CA 1
ATOM 704 C C . SER A 1 84 ? 2.471 1.163 -4.236 1.00 98.31 84 SER A C 1
ATOM 706 O O . SER A 1 84 ? 2.177 2.347 -4.386 1.00 98.31 84 SER A O 1
ATOM 708 N N . HIS A 1 85 ? 1.556 0.184 -4.279 1.00 98.56 85 HIS A N 1
ATOM 709 C CA . HIS A 1 85 ? 0.117 0.427 -4.452 1.00 98.56 85 HIS A CA 1
ATOM 710 C C . HIS A 1 85 ? -0.436 1.364 -3.381 1.00 98.56 85 HIS A C 1
ATOM 712 O O . HIS A 1 85 ? -1.036 2.385 -3.707 1.00 98.56 85 HIS A O 1
ATOM 718 N N . LEU A 1 86 ? -0.188 1.045 -2.111 1.00 98.44 86 LEU A N 1
ATOM 719 C CA . LEU A 1 86 ? -0.707 1.814 -0.983 1.00 98.44 86 LEU A CA 1
ATOM 720 C C . LEU A 1 86 ? -0.123 3.228 -0.919 1.00 98.44 86 LEU A C 1
ATOM 722 O O . LEU A 1 86 ? -0.839 4.188 -0.649 1.00 98.44 86 LEU A O 1
ATOM 726 N N . SER A 1 87 ? 1.160 3.379 -1.252 1.00 97.56 87 SER A N 1
ATOM 727 C CA . SER A 1 87 ? 1.792 4.693 -1.375 1.00 97.56 87 SER A CA 1
ATOM 728 C C . SER A 1 87 ? 1.162 5.548 -2.479 1.00 97.56 87 SER A C 1
ATOM 730 O O . SER A 1 87 ? 0.883 6.723 -2.239 1.00 97.56 87 SER A O 1
ATOM 732 N N . VAL A 1 88 ? 0.882 4.978 -3.663 1.00 97.19 88 VAL A N 1
ATOM 733 C CA . VAL A 1 88 ? 0.310 5.748 -4.784 1.00 97.19 88 VAL A CA 1
ATOM 734 C C . VAL A 1 88 ? -1.095 6.262 -4.478 1.00 97.19 88 VAL A C 1
ATOM 736 O O . VAL A 1 88 ? -1.421 7.381 -4.861 1.00 97.19 88 VAL A O 1
ATOM 739 N N . ILE A 1 89 ? -1.903 5.491 -3.744 1.00 97.25 89 ILE A N 1
ATOM 740 C CA . ILE A 1 89 ? -3.259 5.913 -3.364 1.00 97.25 89 ILE A CA 1
ATOM 741 C C . ILE A 1 89 ? -3.287 6.854 -2.149 1.00 97.25 89 ILE A C 1
ATOM 743 O O . ILE A 1 89 ? -4.363 7.259 -1.718 1.00 97.25 89 ILE A O 1
ATOM 747 N N . GLY A 1 90 ? -2.122 7.213 -1.595 1.00 96.88 90 GLY A N 1
ATOM 748 C CA . GLY A 1 90 ? -1.994 8.173 -0.495 1.00 96.88 90 GLY A CA 1
ATOM 749 C C . GLY A 1 90 ? -1.978 7.567 0.911 1.00 96.88 90 GLY A C 1
ATOM 750 O O . GLY A 1 90 ? -1.927 8.316 1.886 1.00 96.88 90 GLY A O 1
ATOM 751 N N . TYR A 1 91 ? -1.943 6.239 1.030 1.00 97.31 91 TYR A N 1
ATOM 752 C CA . TYR A 1 91 ? -1.985 5.501 2.297 1.00 97.31 91 TYR A CA 1
ATOM 753 C C . TYR A 1 91 ? -0.717 4.660 2.499 1.00 97.31 91 TY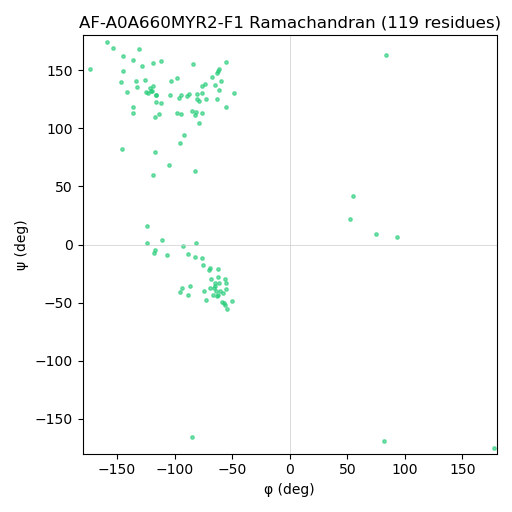R A C 1
ATOM 755 O O . TYR A 1 91 ? -0.796 3.437 2.583 1.00 97.31 91 TYR A O 1
ATOM 763 N N . PRO A 1 92 ? 0.487 5.260 2.544 1.00 97.06 92 PRO A N 1
ATOM 764 C CA . PRO A 1 92 ? 1.715 4.491 2.680 1.00 97.06 92 PRO A CA 1
ATOM 765 C C . PRO A 1 92 ? 1.767 3.690 3.987 1.00 97.06 92 PRO A C 1
ATOM 767 O O . PRO A 1 92 ? 1.229 4.115 5.015 1.00 97.06 92 PRO A O 1
ATOM 770 N N . ILE A 1 93 ? 2.488 2.568 3.939 1.00 97.50 93 ILE A N 1
ATOM 771 C CA . ILE A 1 93 ? 2.733 1.700 5.095 1.00 97.50 93 ILE A CA 1
ATOM 772 C C . ILE A 1 93 ? 3.577 2.445 6.139 1.00 97.50 93 ILE A C 1
ATOM 774 O O . ILE A 1 93 ? 4.541 3.137 5.801 1.00 97.50 93 ILE A O 1
ATOM 778 N N . VAL A 1 94 ? 3.211 2.296 7.411 1.00 96.06 94 VAL A N 1
ATOM 779 C CA . VAL A 1 94 ? 3.954 2.836 8.557 1.00 96.06 94 VAL A CA 1
ATOM 780 C C . VAL A 1 94 ? 5.363 2.232 8.604 1.00 96.06 94 VAL A C 1
ATOM 782 O O . VAL A 1 94 ? 5.531 1.018 8.463 1.00 96.06 94 VAL A O 1
ATOM 785 N N . GLY A 1 95 ? 6.387 3.075 8.783 1.00 94.50 95 GLY A N 1
ATOM 786 C CA . GLY A 1 95 ? 7.788 2.637 8.815 1.00 94.50 95 GLY A CA 1
ATOM 787 C C . GLY A 1 95 ? 8.383 2.271 7.447 1.00 94.50 95 GLY A C 1
ATOM 788 O O . GLY A 1 95 ? 9.481 1.725 7.379 1.00 94.50 95 GLY A O 1
ATOM 789 N N . ASP A 1 96 ? 7.691 2.541 6.334 1.00 95.62 96 ASP A N 1
ATOM 790 C CA . ASP A 1 96 ? 8.247 2.313 4.997 1.00 95.62 96 ASP A CA 1
ATOM 791 C C . ASP A 1 96 ? 9.220 3.431 4.592 1.00 95.62 96 ASP A C 1
ATOM 793 O O . ASP A 1 96 ? 8.818 4.517 4.185 1.00 95.62 96 ASP A O 1
ATOM 797 N N . GLU A 1 97 ? 10.522 3.163 4.636 1.00 92.88 97 GLU A N 1
ATOM 798 C CA . GLU A 1 97 ? 11.543 4.160 4.281 1.00 92.88 97 GLU A CA 1
ATOM 799 C C . GLU A 1 97 ? 11.592 4.498 2.781 1.00 92.88 97 GLU A C 1
ATOM 801 O O . GLU A 1 97 ? 12.076 5.562 2.391 1.00 92.88 97 GLU A O 1
ATOM 806 N N . LEU A 1 98 ? 11.093 3.605 1.920 1.00 94.56 98 LEU A N 1
ATOM 807 C CA . LEU A 1 98 ? 11.238 3.732 0.469 1.00 94.56 98 LEU A CA 1
ATOM 808 C C . LEU A 1 98 ? 10.023 4.390 -0.193 1.00 94.56 98 LEU A C 1
ATOM 810 O O . LEU A 1 98 ? 10.175 5.191 -1.122 1.00 94.56 98 LEU A O 1
ATOM 814 N N . TYR A 1 99 ? 8.831 4.021 0.276 1.00 95.56 99 TYR A N 1
ATOM 815 C CA . TYR A 1 99 ? 7.535 4.469 -0.240 1.00 95.56 99 TYR A CA 1
ATOM 816 C C . TYR A 1 99 ? 6.713 5.266 0.774 1.00 95.56 99 TYR A C 1
ATOM 818 O O . TYR A 1 99 ? 5.630 5.746 0.433 1.00 95.56 99 TYR A O 1
ATOM 826 N N . GLY A 1 100 ? 7.194 5.395 2.010 1.00 90.31 100 GLY A N 1
ATOM 827 C CA . GLY A 1 100 ? 6.511 6.112 3.074 1.00 90.31 100 GLY A CA 1
ATOM 828 C C . GLY A 1 100 ? 6.753 7.614 3.087 1.00 90.31 100 GLY A C 1
ATOM 829 O O . GLY A 1 100 ? 7.202 8.235 2.118 1.00 90.31 100 GLY A O 1
ATOM 830 N N . LYS A 1 101 ? 6.383 8.235 4.208 1.00 81.56 101 LYS A N 1
ATOM 831 C CA . LYS A 1 101 ? 6.444 9.688 4.387 1.00 81.56 101 LYS A CA 1
ATOM 832 C C . LYS A 1 101 ? 7.892 10.125 4.624 1.00 81.56 101 LYS A C 1
ATOM 834 O O . LYS A 1 101 ? 8.554 9.623 5.520 1.00 81.56 101 LYS A O 1
ATOM 839 N N . LYS A 1 102 ? 8.362 11.144 3.889 1.00 72.62 102 LYS A N 1
ATOM 840 C CA . LYS A 1 102 ? 9.729 11.701 4.044 1.00 72.62 102 LYS A CA 1
ATOM 841 C C . LYS A 1 102 ? 10.052 12.159 5.473 1.00 72.62 102 LYS A C 1
ATOM 843 O O . LYS A 1 102 ? 11.201 12.104 5.895 1.00 72.62 102 LYS A O 1
ATOM 848 N N . LYS A 1 103 ? 9.045 12.655 6.195 1.00 69.94 103 LYS A N 1
ATOM 849 C CA . LYS A 1 103 ? 9.122 13.005 7.616 1.00 69.94 103 LYS A CA 1
ATOM 850 C C . LYS A 1 103 ? 8.145 12.110 8.360 1.00 69.94 103 LYS A C 1
ATOM 852 O O . LYS A 1 103 ? 7.008 12.507 8.600 1.00 69.94 103 LYS A O 1
ATOM 857 N N . ASP A 1 104 ? 8.567 10.879 8.615 1.00 70.94 104 ASP A N 1
ATOM 858 C CA . ASP A 1 104 ? 7.782 9.944 9.406 1.00 70.94 104 ASP A CA 1
ATOM 859 C C . ASP A 1 104 ? 8.000 10.229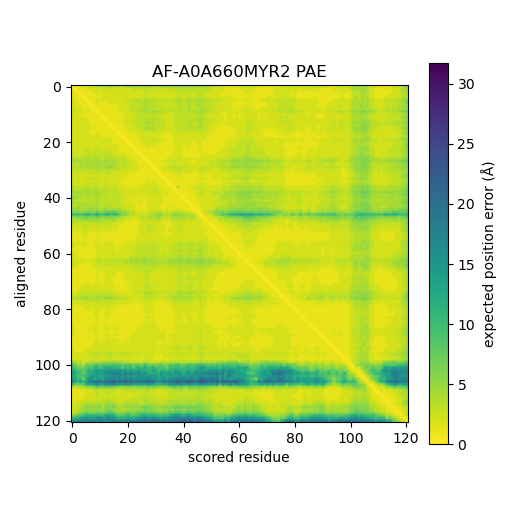 10.911 1.00 70.94 104 ASP A C 1
ATOM 861 O O . ASP A 1 104 ? 9.128 10.070 11.388 1.00 70.94 104 ASP A O 1
ATOM 865 N N . PRO A 1 105 ? 6.973 10.677 11.664 1.00 65.88 105 PRO A N 1
ATOM 866 C CA . PRO A 1 105 ? 7.077 10.853 13.113 1.00 65.88 105 PRO A CA 1
ATOM 867 C C . PRO A 1 105 ? 7.176 9.520 13.872 1.00 65.88 105 PRO A C 1
ATOM 869 O O . PRO A 1 105 ? 7.655 9.503 15.003 1.00 65.88 105 PRO A O 1
ATOM 872 N N . LYS A 1 106 ? 6.758 8.404 13.263 1.00 65.56 106 LYS A N 1
ATOM 873 C CA . LYS A 1 106 ? 6.866 7.044 13.795 1.00 65.56 106 LYS A CA 1
ATOM 874 C C . LYS A 1 106 ? 7.988 6.304 13.060 1.00 65.56 106 LYS A C 1
ATOM 876 O O . LYS A 1 106 ? 7.752 5.384 12.281 1.00 65.56 106 LYS A O 1
ATOM 881 N N . ARG A 1 107 ? 9.236 6.723 13.287 1.00 62.62 107 ARG A N 1
ATOM 882 C CA . ARG A 1 107 ? 10.401 5.958 12.813 1.00 62.62 107 ARG A CA 1
ATOM 883 C C . ARG A 1 107 ? 10.421 4.592 13.502 1.00 62.62 107 ARG A C 1
ATOM 885 O O . ARG A 1 107 ? 10.394 4.523 14.727 1.00 62.62 107 ARG A O 1
ATOM 892 N N . GLY A 1 108 ? 10.466 3.523 12.715 1.00 75.69 108 GLY A N 1
ATOM 893 C CA . GLY A 1 108 ? 10.434 2.151 13.208 1.00 75.69 108 GLY A CA 1
ATOM 894 C C . GLY A 1 108 ? 10.431 1.139 12.067 1.00 75.69 108 GLY A C 1
ATOM 895 O O . GLY A 1 108 ? 10.543 1.506 10.899 1.00 75.69 108 GLY A O 1
ATOM 896 N N . ASN A 1 109 ? 10.300 -0.140 12.414 1.00 90.44 109 ASN A N 1
ATOM 897 C CA . ASN A 1 109 ? 10.260 -1.226 11.438 1.00 90.44 109 ASN A CA 1
ATOM 898 C C . ASN A 1 109 ? 9.048 -1.102 10.506 1.00 90.44 109 ASN A C 1
ATOM 900 O O . ASN A 1 109 ? 7.972 -0.665 10.924 1.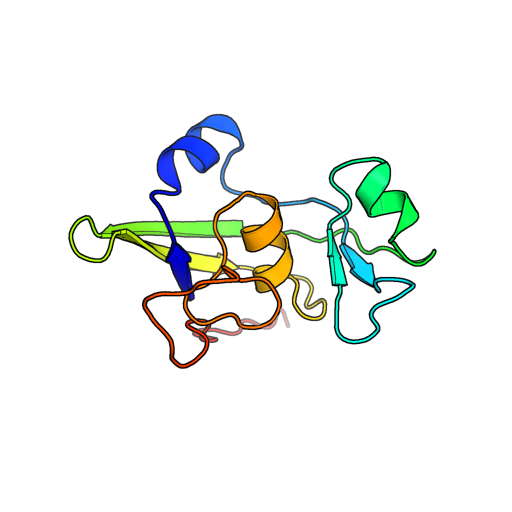00 90.44 109 ASN A O 1
ATOM 904 N N . LEU A 1 110 ? 9.212 -1.574 9.269 1.00 94.81 110 LEU A N 1
ATOM 905 C CA . LEU A 1 110 ? 8.135 -1.696 8.292 1.00 94.81 110 LEU A CA 1
ATOM 906 C C . LEU A 1 110 ? 6.976 -2.533 8.860 1.00 94.81 110 LEU A C 1
ATOM 908 O O . LEU A 1 110 ? 7.140 -3.725 9.124 1.00 94.81 110 LEU A O 1
ATOM 912 N N . GLN A 1 111 ? 5.792 -1.931 8.983 1.00 96.62 111 GLN A N 1
ATOM 913 C CA . GLN A 1 111 ? 4.581 -2.594 9.480 1.00 96.62 111 GLN A CA 1
ATOM 914 C C . GLN A 1 111 ? 3.885 -3.397 8.374 1.00 96.62 111 GLN A C 1
ATOM 916 O O . GLN A 1 111 ? 2.761 -3.096 7.976 1.00 96.62 111 GLN A O 1
ATOM 921 N N . LEU A 1 112 ? 4.571 -4.414 7.847 1.00 97.56 112 LEU A N 1
ATOM 922 C CA . LEU A 1 112 ? 4.058 -5.329 6.827 1.00 97.56 112 LEU A CA 1
ATO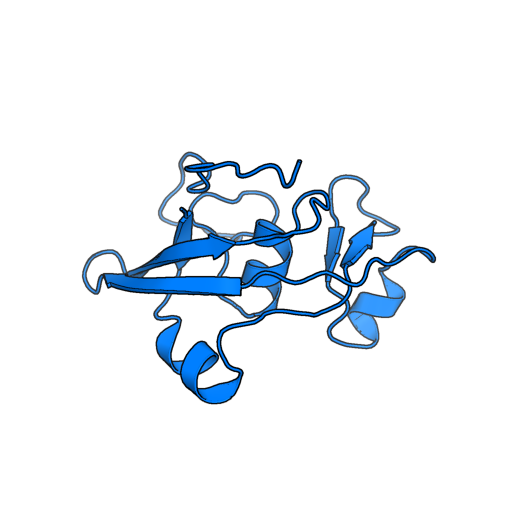M 923 C C . LEU A 1 112 ? 4.428 -6.770 7.180 1.00 97.56 112 LEU A C 1
ATOM 925 O O . LEU A 1 112 ? 5.592 -7.156 7.115 1.00 97.56 112 LEU A O 1
ATOM 929 N N . PHE A 1 113 ? 3.417 -7.578 7.489 1.00 97.62 113 PHE A N 1
ATOM 930 C CA . PHE A 1 113 ? 3.577 -8.953 7.951 1.00 97.62 113 PHE A CA 1
ATOM 931 C C . PHE A 1 113 ? 2.828 -9.922 7.036 1.00 97.62 113 PHE A C 1
ATOM 933 O O . PHE A 1 113 ? 1.635 -9.746 6.751 1.00 97.62 113 PHE A O 1
ATOM 940 N N . SER A 1 114 ? 3.519 -10.977 6.601 1.00 96.69 114 SER A N 1
ATOM 941 C CA . SER A 1 114 ? 2.859 -12.138 6.003 1.00 96.69 114 SER A CA 1
ATOM 942 C C . SER A 1 114 ? 2.156 -12.922 7.107 1.00 96.69 114 SER A C 1
ATOM 944 O O . SER A 1 114 ? 2.780 -13.267 8.105 1.00 96.69 114 SER A O 1
ATOM 946 N N . VAL A 1 115 ? 0.857 -13.166 6.941 1.00 96.94 115 VAL A N 1
ATOM 947 C CA . VAL A 1 115 ? 0.010 -13.832 7.951 1.00 96.94 115 VAL A CA 1
ATOM 948 C C . VAL A 1 115 ? -0.695 -15.074 7.407 1.00 96.94 115 VAL A C 1
ATOM 950 O O . VAL A 1 115 ? -1.451 -15.716 8.124 1.00 96.94 115 VAL A O 1
ATOM 953 N N . GLY A 1 116 ? -0.463 -15.422 6.141 1.00 95.25 116 GLY A N 1
ATOM 954 C CA . GLY A 1 116 ? -1.079 -16.583 5.515 1.00 95.25 116 GLY A CA 1
ATOM 955 C C . GLY A 1 116 ? -0.532 -16.844 4.117 1.00 95.25 116 GLY A C 1
ATOM 956 O O . GLY A 1 116 ? -0.118 -15.923 3.412 1.00 95.25 116 GLY A O 1
ATOM 957 N N . LEU A 1 117 ? -0.548 -18.114 3.729 1.00 94.56 117 LEU A N 1
ATOM 958 C CA . LEU A 1 117 ? -0.217 -18.598 2.395 1.00 94.56 117 LEU A CA 1
ATOM 959 C C . LEU A 1 117 ? -1.191 -19.727 2.062 1.00 94.56 117 LEU A C 1
ATOM 961 O O . LEU A 1 117 ? -1.388 -20.633 2.866 1.00 94.56 117 LEU A O 1
ATOM 965 N N . SER A 1 118 ? -1.794 -19.671 0.880 1.00 92.50 118 SER A N 1
ATOM 966 C CA . SER A 1 118 ? -2.620 -20.750 0.345 1.00 92.50 118 SER A CA 1
ATOM 967 C C . SER A 1 118 ? -2.073 -21.131 -1.022 1.00 92.50 118 SER A C 1
ATOM 969 O O . SER A 1 118 ? -1.801 -20.257 -1.846 1.00 92.50 118 SER A O 1
ATOM 971 N N . VAL A 1 119 ? -1.886 -22.428 -1.244 1.00 89.38 119 VAL A N 1
ATOM 972 C CA . VAL A 1 119 ? -1.421 -22.985 -2.513 1.00 89.38 119 VAL A CA 1
ATOM 973 C C . VAL A 1 119 ? -2.588 -23.756 -3.109 1.00 89.38 119 VAL A C 1
ATOM 975 O O . VAL A 1 119 ? -3.126 -24.653 -2.462 1.00 89.38 119 VAL A O 1
ATOM 978 N N . LYS A 1 120 ? -3.008 -23.382 -4.320 1.00 82.19 120 LYS A N 1
ATOM 979 C CA . LYS A 1 120 ? -3.949 -24.200 -5.089 1.00 82.19 120 LYS A CA 1
ATOM 980 C C . LYS A 1 120 ? -3.149 -25.376 -5.650 1.00 82.19 120 LYS A C 1
ATOM 982 O O . LYS A 1 120 ? -2.204 -25.142 -6.403 1.00 82.19 120 LYS A O 1
ATOM 987 N N . GLY A 1 121 ? -3.462 -26.580 -5.172 1.00 64.81 121 GLY A N 1
ATOM 988 C CA . GLY A 1 121 ? -2.931 -27.836 -5.706 1.00 64.81 121 GLY A CA 1
ATOM 989 C C . GLY A 1 121 ? -3.522 -28.184 -7.062 1.00 64.81 121 GLY A C 1
ATOM 990 O O . GLY A 1 121 ? -4.550 -27.568 -7.431 1.00 64.81 121 GLY A O 1
#

Nearest PDB structures (foldseek):
  5vbb-assembly1_A  TM=7.513E-01  e=1.561E-04  Homo sapiens
  2i82-assembly2_B  TM=7.424E-01  e=3.014E-04  Escherichia coli
  3kyf-assembly1_A  TM=2.844E-01  e=9.146E-01  Pseudomonas putida KT2440
  2gjg-assembly1_A-2  TM=2.851E-01  e=2.529E+00  Pseudomonas putida KT2440

Secondary structure (DSSP, 8-state):
-EEEES--HHHHHHH-SEE---EEEETT-TT-EEE-SSHHHHHHEEEEEE---EEEEEEEEETTTTEEEEEEE-SS--TTHHHHHHHHTT-PBTT-TTTS-SS-SS-SS--B---------